Protein AF-A0AAJ2VL21-F1 (afdb_monomer_lite)

Sequence (86 aa):
MVGKRGFIAEKVNTGKFGATRGKPVGMTTADGKTGFRVEYDERSGAHINVFSGKEKGEHFLFDASESTVTKHHNSYNIPSKPWRGS

Foldseek 3Di:
DQVVVVWDQDAFDFDCDDPRRRFGFWGGDPVRQWTWGFAADPVQGTWIWTGGHPDGDDIGGDDDHRVVSSVCRVVSPDDPDPPPDD

Structure (mmCIF, N/CA/C/O backbone):
data_AF-A0AAJ2VL21-F1
#
_entry.id   AF-A0AAJ2VL21-F1
#
loop_
_atom_site.group_PDB
_atom_site.id
_atom_site.type_symbol
_atom_site.label_atom_id
_atom_site.label_alt_id
_atom_site.label_comp_id
_atom_site.label_asym_id
_atom_site.label_entity_id
_atom_site.label_seq_id
_atom_site.pdbx_PDB_ins_code
_atom_site.Cartn_x
_atom_site.Cartn_y
_atom_site.Cartn_z
_atom_site.occupancy
_atom_site.B_iso_or_equiv
_atom_site.auth_seq_id
_atom_site.auth_comp_id
_atom_site.auth_asym_id
_atom_site.auth_atom_id
_atom_site.pdbx_PDB_model_num
ATOM 1 N N . MET A 1 1 ? -0.783 -13.390 -9.502 1.00 57.53 1 MET A N 1
ATOM 2 C CA . MET A 1 1 ? 0.438 -13.470 -8.640 1.00 57.53 1 MET A CA 1
ATOM 3 C C . MET A 1 1 ? 1.605 -12.632 -9.180 1.00 57.53 1 MET A C 1
ATOM 5 O O . MET A 1 1 ? 1.990 -12.805 -10.331 1.00 57.53 1 MET A O 1
ATOM 9 N N . VAL A 1 2 ? 2.191 -11.762 -8.344 1.00 59.53 2 VAL A N 1
ATOM 10 C CA . VAL A 1 2 ? 3.226 -10.780 -8.740 1.00 59.53 2 VAL A CA 1
ATOM 11 C C . VAL A 1 2 ? 4.601 -11.398 -9.068 1.00 59.53 2 VAL A C 1
ATOM 13 O O . VAL A 1 2 ? 5.318 -10.877 -9.915 1.00 59.53 2 VAL A O 1
ATOM 16 N N . GLY A 1 3 ? 4.955 -12.552 -8.484 1.00 62.19 3 GLY A N 1
ATOM 17 C CA . GLY A 1 3 ? 6.254 -13.208 -8.722 1.00 62.19 3 GLY A CA 1
ATOM 18 C C . GLY A 1 3 ? 6.488 -13.616 -10.183 1.00 62.19 3 GLY A C 1
ATOM 19 O O . GLY A 1 3 ? 7.596 -13.498 -10.691 1.00 62.19 3 GLY A O 1
ATOM 20 N N . LYS A 1 4 ? 5.424 -13.974 -10.915 1.00 66.50 4 LYS A N 1
ATOM 21 C CA . LYS A 1 4 ? 5.496 -14.264 -12.361 1.00 66.50 4 LYS A CA 1
ATOM 22 C C . LYS A 1 4 ? 5.715 -13.013 -13.228 1.00 66.50 4 LYS A C 1
ATOM 24 O O . LYS A 1 4 ? 5.922 -13.141 -14.426 1.00 66.50 4 LYS A O 1
ATOM 29 N N . ARG A 1 5 ? 5.660 -11.815 -12.633 1.00 68.88 5 ARG A N 1
ATOM 30 C CA . ARG A 1 5 ? 5.863 -10.511 -13.288 1.00 68.88 5 ARG A CA 1
ATOM 31 C C . ARG A 1 5 ? 7.216 -9.876 -12.929 1.00 68.88 5 ARG A C 1
ATOM 33 O O . ARG A 1 5 ? 7.362 -8.662 -13.016 1.00 68.88 5 ARG A O 1
ATOM 40 N N . GLY A 1 6 ? 8.183 -10.681 -12.475 1.00 73.00 6 GLY A N 1
ATOM 41 C CA . GLY A 1 6 ? 9.525 -10.206 -12.115 1.00 73.00 6 GLY A CA 1
ATOM 42 C C . GLY A 1 6 ? 9.580 -9.412 -10.808 1.00 73.00 6 GLY A C 1
ATOM 43 O O . GLY A 1 6 ? 10.462 -8.579 -10.631 1.00 73.00 6 GLY A O 1
ATOM 44 N N . PHE A 1 7 ? 8.626 -9.622 -9.899 1.00 82.00 7 PHE A N 1
ATOM 45 C CA . PHE A 1 7 ? 8.641 -8.943 -8.609 1.00 82.00 7 PHE A CA 1
ATOM 46 C C . PHE A 1 7 ? 9.696 -9.507 -7.664 1.00 82.00 7 PHE A C 1
ATOM 48 O O . PHE A 1 7 ? 9.722 -10.707 -7.391 1.00 82.00 7 PHE A O 1
ATOM 55 N N . ILE A 1 8 ? 10.468 -8.590 -7.087 1.00 83.06 8 ILE A N 1
ATOM 56 C CA . ILE A 1 8 ? 11.355 -8.803 -5.949 1.00 83.06 8 ILE A CA 1
ATOM 57 C C . ILE A 1 8 ? 11.043 -7.686 -4.942 1.00 83.06 8 ILE A C 1
ATOM 59 O O . ILE A 1 8 ? 10.855 -6.532 -5.329 1.00 83.06 8 ILE A O 1
ATOM 63 N N . ALA A 1 9 ? 10.924 -8.027 -3.656 1.00 85.75 9 ALA A N 1
ATOM 64 C CA . ALA A 1 9 ? 10.569 -7.085 -2.592 1.00 85.75 9 ALA A CA 1
ATOM 65 C C . ALA A 1 9 ? 11.786 -6.250 -2.151 1.00 85.75 9 ALA A C 1
ATOM 67 O O . ALA A 1 9 ? 12.315 -6.431 -1.059 1.00 85.75 9 ALA A O 1
ATOM 68 N N . GLU A 1 10 ? 12.246 -5.354 -3.019 1.00 89.19 10 GLU A N 1
ATOM 69 C CA . GLU A 1 10 ? 13.510 -4.625 -2.843 1.00 89.19 10 GLU A CA 1
ATOM 70 C C . GLU A 1 10 ? 13.335 -3.281 -2.133 1.00 89.19 10 GLU A C 1
ATOM 72 O O . GLU A 1 10 ? 14.248 -2.806 -1.459 1.00 89.19 10 GLU A O 1
ATOM 77 N N . LYS A 1 11 ? 12.168 -2.643 -2.286 1.00 90.50 11 LYS A N 1
ATOM 78 C CA . LYS A 1 11 ? 11.917 -1.290 -1.786 1.00 90.50 11 LYS A CA 1
ATOM 79 C C . LYS A 1 11 ? 10.546 -1.169 -1.133 1.00 90.50 11 LYS A C 1
ATOM 81 O O . LYS A 1 11 ? 9.560 -1.712 -1.622 1.00 90.50 11 LYS A O 1
ATOM 86 N N . VAL A 1 12 ? 10.475 -0.397 -0.051 1.00 92.50 12 VAL A N 1
ATOM 87 C CA . VAL A 1 12 ? 9.211 -0.056 0.612 1.00 92.50 12 VAL A CA 1
ATOM 88 C C . VAL A 1 12 ? 8.363 0.846 -0.286 1.00 92.50 12 VAL A C 1
ATOM 90 O O . VAL A 1 12 ? 8.817 1.897 -0.745 1.00 92.50 12 VAL A O 1
ATOM 93 N N . ASN A 1 13 ? 7.107 0.456 -0.499 1.00 92.25 13 ASN A N 1
ATOM 94 C CA . ASN A 1 13 ? 6.093 1.290 -1.135 1.00 92.25 13 ASN A CA 1
ATOM 95 C C . ASN A 1 13 ? 5.472 2.194 -0.072 1.00 92.25 13 ASN A C 1
ATOM 97 O O . ASN A 1 13 ? 4.913 1.684 0.898 1.00 92.25 13 ASN A O 1
ATOM 101 N N . THR A 1 14 ? 5.544 3.512 -0.242 1.00 92.62 14 THR A N 1
ATOM 102 C CA . THR A 1 14 ? 4.939 4.460 0.699 1.00 92.62 14 THR A CA 1
ATOM 103 C C . THR A 1 14 ? 3.646 5.055 0.153 1.00 92.62 14 THR A C 1
ATOM 105 O O . THR A 1 14 ? 3.524 5.364 -1.037 1.00 92.62 14 THR A O 1
ATOM 108 N N . GLY A 1 15 ? 2.659 5.218 1.034 1.00 89.31 15 GLY A N 1
ATOM 109 C CA . GLY A 1 15 ? 1.401 5.872 0.699 1.00 89.31 15 GLY A CA 1
ATOM 110 C C . GLY A 1 15 ? 1.642 7.325 0.289 1.00 89.31 15 GLY A C 1
ATOM 111 O O . GLY A 1 15 ? 2.486 8.024 0.856 1.00 89.31 15 GLY A O 1
ATOM 112 N N . LYS A 1 16 ? 0.904 7.800 -0.718 1.00 87.69 16 LYS A N 1
ATOM 113 C CA . LYS A 1 16 ? 1.053 9.170 -1.243 1.00 87.69 16 LYS A CA 1
ATOM 114 C C . LYS A 1 16 ? 0.079 10.172 -0.621 1.00 87.69 16 LYS A C 1
ATOM 116 O O . LYS A 1 16 ? 0.371 11.366 -0.614 1.00 87.69 16 LYS A O 1
ATOM 121 N N . PHE A 1 17 ? -1.052 9.703 -0.099 1.00 83.56 17 PHE A N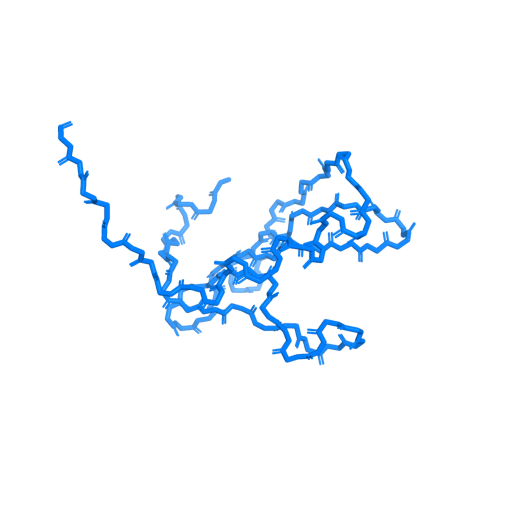 1
ATOM 122 C CA . PHE A 1 17 ? -2.192 10.543 0.271 1.00 83.56 17 PHE A CA 1
ATOM 123 C C . PHE A 1 17 ? -2.817 10.101 1.599 1.00 83.56 17 PHE A C 1
ATOM 125 O O . PHE A 1 17 ? -2.583 8.986 2.056 1.00 83.56 17 PHE A O 1
ATOM 132 N N . GLY A 1 18 ? -3.619 10.983 2.202 1.00 84.44 18 GLY A N 1
ATOM 133 C CA . GLY A 1 18 ? -4.413 10.681 3.397 1.00 84.44 18 GLY A CA 1
ATOM 134 C C . GLY A 1 18 ? -3.594 10.227 4.611 1.00 84.44 18 GLY A C 1
ATOM 135 O O . GLY A 1 18 ? -2.427 10.590 4.770 1.00 84.44 18 GLY A O 1
ATOM 136 N N . ALA A 1 19 ? -4.217 9.410 5.465 1.00 83.00 19 ALA A N 1
ATOM 137 C CA . ALA A 1 19 ? -3.639 8.908 6.716 1.00 83.00 19 ALA A CA 1
ATOM 138 C C . ALA A 1 19 ? -2.432 7.966 6.523 1.00 83.00 19 ALA A C 1
ATOM 140 O O . ALA A 1 19 ? -1.677 7.722 7.472 1.00 83.00 19 ALA A O 1
ATOM 141 N N . THR A 1 20 ? -2.236 7.455 5.304 1.00 84.25 20 THR A N 1
ATOM 142 C CA . THR A 1 20 ? -1.125 6.577 4.911 1.00 84.25 20 THR A CA 1
ATOM 143 C C . THR A 1 20 ? 0.030 7.339 4.254 1.00 84.25 20 THR A C 1
ATOM 145 O O . THR A 1 20 ? 1.039 6.729 3.895 1.00 84.25 20 THR A O 1
ATOM 148 N N . ARG A 1 21 ? -0.060 8.673 4.110 1.00 88.75 21 ARG A N 1
ATOM 149 C CA . ARG A 1 21 ? 0.993 9.485 3.482 1.00 88.75 21 ARG A CA 1
ATOM 150 C C . ARG A 1 21 ? 2.336 9.304 4.192 1.00 88.75 21 ARG A C 1
ATOM 152 O O . ARG A 1 21 ? 2.456 9.545 5.388 1.00 88.75 21 ARG A O 1
ATOM 159 N N . GLY A 1 22 ? 3.349 8.896 3.430 1.00 88.38 22 GLY A N 1
ATOM 160 C CA . GLY A 1 22 ? 4.701 8.633 3.927 1.00 88.38 22 GLY A CA 1
ATOM 161 C C . GLY A 1 22 ? 4.840 7.341 4.737 1.00 88.38 22 GLY A C 1
ATOM 162 O O . GLY A 1 22 ? 5.960 6.970 5.075 1.00 88.38 22 GLY A O 1
ATOM 163 N N . LYS A 1 23 ? 3.742 6.629 5.016 1.00 89.62 23 LYS A N 1
ATOM 164 C CA . LYS A 1 23 ? 3.774 5.351 5.725 1.00 89.62 23 LYS A CA 1
ATOM 165 C C . LYS A 1 23 ? 4.007 4.204 4.742 1.00 89.62 23 LYS A C 1
ATOM 167 O O . LYS A 1 23 ? 3.548 4.293 3.600 1.00 89.62 23 LYS A O 1
ATOM 172 N N . PRO A 1 24 ? 4.697 3.133 5.156 1.00 92.88 24 PRO A N 1
ATOM 173 C CA . PRO A 1 24 ? 4.790 1.918 4.360 1.00 92.88 24 PRO A CA 1
ATOM 174 C C . PRO A 1 24 ? 3.395 1.345 4.111 1.00 92.88 24 PRO A C 1
ATOM 176 O O . PRO A 1 24 ? 2.605 1.242 5.035 1.00 92.88 24 PRO A O 1
ATOM 179 N N . VAL A 1 25 ? 3.096 0.940 2.887 1.00 94.00 25 VAL A N 1
ATOM 180 C CA . VAL A 1 25 ? 1.819 0.299 2.526 1.00 94.00 25 VAL A CA 1
ATOM 181 C C . VAL A 1 25 ? 2.029 -0.988 1.737 1.00 94.00 25 VAL A C 1
ATOM 183 O O . VAL A 1 25 ? 1.072 -1.646 1.358 1.00 94.00 25 VAL A O 1
ATOM 186 N N . GLY A 1 26 ? 3.274 -1.367 1.461 1.00 93.62 26 GLY A N 1
ATOM 187 C CA . GLY A 1 26 ? 3.617 -2.579 0.730 1.00 93.62 26 GLY A CA 1
ATOM 188 C C . GLY A 1 26 ? 5.058 -2.536 0.246 1.00 93.62 26 GLY A C 1
ATOM 189 O O . GLY A 1 26 ? 5.874 -1.779 0.774 1.00 93.62 26 GLY A O 1
ATOM 190 N N . MET A 1 27 ? 5.357 -3.314 -0.790 1.00 94.38 27 MET A N 1
ATOM 191 C CA . MET A 1 27 ? 6.704 -3.441 -1.354 1.00 94.38 27 MET A CA 1
ATOM 192 C C . MET A 1 27 ? 6.685 -3.317 -2.880 1.00 94.38 27 MET A C 1
ATOM 194 O O . MET A 1 27 ? 5.685 -3.635 -3.531 1.00 94.38 27 MET A O 1
ATOM 198 N N . THR A 1 28 ? 7.804 -2.880 -3.453 1.00 92.50 28 THR A N 1
ATOM 199 C CA . THR A 1 28 ? 8.045 -2.784 -4.897 1.00 92.50 28 THR A CA 1
ATOM 200 C C . THR A 1 28 ? 9.422 -3.322 -5.278 1.00 92.50 28 THR A C 1
ATOM 202 O O . THR A 1 28 ? 10.305 -3.454 -4.428 1.00 92.50 28 THR A O 1
ATOM 205 N N . THR A 1 29 ? 9.620 -3.545 -6.576 1.00 91.00 29 THR A N 1
ATOM 206 C CA . THR A 1 29 ? 10.942 -3.622 -7.210 1.00 91.00 29 THR A CA 1
ATOM 207 C C . THR A 1 29 ? 11.733 -2.333 -6.983 1.00 91.00 29 THR A C 1
ATOM 209 O O . THR A 1 29 ? 11.157 -1.281 -6.668 1.00 91.00 29 THR A O 1
ATOM 212 N N . ALA A 1 30 ? 13.053 -2.386 -7.165 1.00 88.81 30 ALA A N 1
ATOM 213 C CA . ALA A 1 30 ? 13.946 -1.242 -6.986 1.00 88.81 30 ALA A CA 1
ATOM 214 C C . ALA A 1 30 ? 13.553 -0.040 -7.866 1.00 88.81 30 ALA A C 1
ATOM 216 O O . ALA A 1 30 ? 13.623 1.111 -7.424 1.00 88.81 30 ALA A O 1
ATOM 217 N N . ASP A 1 31 ? 13.062 -0.307 -9.082 1.00 89.56 31 ASP A N 1
ATOM 218 C CA . ASP A 1 31 ? 12.577 0.708 -10.024 1.00 89.56 31 ASP A CA 1
ATOM 219 C C . ASP A 1 31 ? 11.158 1.228 -9.715 1.00 89.56 31 ASP A C 1
ATOM 221 O O . ASP A 1 31 ? 10.680 2.163 -10.360 1.00 89.56 31 ASP A O 1
ATOM 225 N N . GLY A 1 32 ? 10.477 0.637 -8.728 1.00 89.69 32 GLY A N 1
ATOM 226 C CA . GLY A 1 32 ? 9.136 1.016 -8.293 1.00 89.69 32 GLY A CA 1
ATOM 227 C C . GLY A 1 32 ? 8.014 0.670 -9.272 1.00 89.69 32 GLY A C 1
ATOM 228 O O . GLY A 1 32 ? 6.877 1.085 -9.040 1.00 89.69 32 GLY A O 1
ATOM 229 N N . LYS A 1 33 ? 8.294 -0.052 -10.366 1.00 90.69 33 LYS A N 1
ATOM 230 C CA . LYS A 1 33 ? 7.296 -0.318 -11.412 1.00 90.69 33 LYS A CA 1
ATOM 231 C C . LYS A 1 33 ? 6.409 -1.509 -11.098 1.00 90.69 33 LYS A C 1
ATOM 233 O O . LYS A 1 33 ? 5.247 -1.486 -11.488 1.00 90.69 33 LYS A O 1
ATOM 238 N N . THR A 1 34 ? 6.912 -2.516 -10.394 1.00 91.50 34 THR A N 1
ATOM 239 C CA . THR A 1 34 ? 6.137 -3.709 -10.039 1.00 91.50 34 THR A CA 1
ATOM 240 C C . THR A 1 34 ? 6.059 -3.836 -8.529 1.00 91.50 34 THR A C 1
ATOM 242 O O . THR A 1 34 ? 7.062 -3.690 -7.834 1.00 91.50 34 THR A O 1
ATOM 245 N N . GLY A 1 35 ? 4.875 -4.117 -7.994 1.00 92.12 35 GLY A N 1
ATOM 246 C CA . GLY A 1 35 ? 4.713 -4.238 -6.553 1.00 92.12 35 GLY A CA 1
ATOM 247 C C . GLY A 1 35 ? 3.289 -4.498 -6.106 1.00 92.12 35 GLY A C 1
ATOM 248 O O . GLY A 1 35 ? 2.410 -4.835 -6.902 1.00 92.12 35 GLY A O 1
ATOM 249 N N . PHE A 1 36 ? 3.082 -4.331 -4.805 1.00 92.56 36 PHE A N 1
ATOM 250 C CA . PHE A 1 36 ? 1.768 -4.401 -4.188 1.00 92.56 36 PHE A CA 1
ATOM 251 C C . PHE A 1 36 ? 1.572 -3.295 -3.148 1.00 92.56 36 PHE A C 1
ATOM 253 O O . PHE A 1 36 ? 2.533 -2.670 -2.680 1.00 92.56 36 PHE A O 1
ATOM 260 N N . ARG A 1 37 ? 0.309 -3.067 -2.789 1.00 93.50 37 ARG A N 1
ATOM 261 C CA . ARG A 1 37 ? -0.115 -2.302 -1.616 1.00 93.50 37 ARG A CA 1
ATOM 262 C C . ARG A 1 37 ? -1.186 -3.071 -0.869 1.00 93.50 37 ARG A C 1
ATOM 264 O O . ARG A 1 37 ? -2.017 -3.710 -1.503 1.00 93.50 37 ARG A O 1
ATOM 271 N N . VAL A 1 38 ? -1.157 -2.998 0.449 1.00 93.50 38 VAL A N 1
ATOM 272 C CA . VAL A 1 38 ? -2.219 -3.468 1.330 1.00 93.50 38 VAL A CA 1
ATOM 273 C C . VAL A 1 38 ? -2.903 -2.226 1.867 1.00 93.50 38 VAL A C 1
ATOM 275 O O . VAL A 1 38 ? -2.278 -1.418 2.550 1.00 93.50 38 VAL A O 1
ATOM 278 N N . GLU A 1 39 ? -4.157 -2.030 1.498 1.00 92.00 39 GLU A N 1
ATOM 279 C CA . GLU A 1 39 ? -4.903 -0.800 1.739 1.00 92.00 39 GLU A CA 1
ATOM 280 C C . GLU A 1 39 ? -6.266 -1.132 2.355 1.00 92.00 39 GLU A C 1
ATOM 282 O O . GLU A 1 39 ? -6.732 -2.273 2.330 1.00 92.00 39 GLU A O 1
ATOM 287 N N . TYR A 1 40 ? -6.875 -0.124 2.967 1.00 91.94 40 TYR A N 1
ATOM 288 C CA . TYR A 1 40 ? -8.250 -0.162 3.437 1.00 91.94 40 TYR A CA 1
ATOM 289 C C . TYR A 1 40 ? -8.934 1.100 2.928 1.00 91.94 40 TYR A C 1
ATOM 291 O O . TYR A 1 40 ? -8.388 2.196 3.069 1.00 91.94 40 TYR A O 1
ATOM 299 N N . ASP A 1 41 ? -10.112 0.946 2.338 1.00 88.62 41 ASP A N 1
ATOM 300 C CA . ASP A 1 41 ? -10.987 2.060 1.993 1.00 88.62 41 ASP A CA 1
ATOM 301 C C . ASP A 1 41 ? -12.445 1.677 2.275 1.00 88.62 41 ASP A C 1
ATOM 303 O O . ASP A 1 41 ? -12.793 0.499 2.261 1.00 88.62 41 ASP A O 1
ATOM 307 N N . GLU A 1 42 ? -13.306 2.659 2.547 1.00 88.94 42 GLU A N 1
ATOM 308 C CA . GLU A 1 42 ? -14.705 2.411 2.937 1.00 88.94 42 GLU A CA 1
ATOM 309 C C . GLU A 1 42 ? -15.535 1.717 1.848 1.00 88.94 42 GLU A C 1
ATOM 311 O O . GLU A 1 42 ? -16.539 1.076 2.150 1.00 88.94 42 GLU A O 1
ATOM 316 N N . ARG A 1 43 ? -15.132 1.831 0.578 1.00 89.25 43 ARG A N 1
ATOM 317 C CA . ARG A 1 43 ? -15.855 1.247 -0.554 1.00 89.25 43 ARG A CA 1
ATOM 318 C C . ARG A 1 43 ? -15.523 -0.233 -0.736 1.00 89.25 43 ARG A C 1
ATOM 320 O O . ARG A 1 43 ? -16.407 -0.999 -1.109 1.00 89.25 43 ARG A O 1
ATOM 327 N N . SER A 1 44 ? -14.265 -0.613 -0.533 1.00 88.94 44 SER A N 1
ATOM 328 C CA . SER A 1 44 ? -13.750 -1.955 -0.836 1.00 88.94 44 SER A CA 1
ATOM 329 C C . SER A 1 44 ? -13.442 -2.783 0.413 1.00 88.94 44 SER A C 1
ATOM 331 O O . SER A 1 44 ? -13.268 -3.993 0.308 1.00 88.94 44 SER A O 1
ATOM 333 N N . GLY A 1 45 ? -13.339 -2.151 1.583 1.00 92.94 45 GLY A N 1
ATOM 334 C CA . GLY A 1 45 ? -12.764 -2.764 2.775 1.00 92.94 45 GLY A CA 1
ATOM 335 C C . GLY A 1 45 ? -11.261 -3.016 2.618 1.00 92.94 45 GLY A C 1
ATOM 336 O O . GLY A 1 45 ? -10.567 -2.337 1.850 1.00 92.94 45 GLY A O 1
ATOM 337 N N . ALA A 1 46 ? -10.743 -3.994 3.361 1.00 94.81 46 ALA A N 1
ATOM 338 C CA . ALA A 1 46 ? -9.340 -4.375 3.290 1.00 94.81 46 ALA A CA 1
ATOM 339 C C . ALA A 1 46 ? -9.026 -5.101 1.976 1.00 94.81 46 ALA A C 1
ATOM 341 O O . ALA A 1 46 ? -9.711 -6.046 1.576 1.00 94.81 46 ALA A O 1
ATOM 342 N N . HIS A 1 47 ? -7.976 -4.656 1.292 1.00 94.31 47 HIS A N 1
ATOM 343 C CA . HIS A 1 47 ? -7.625 -5.212 -0.003 1.00 94.31 47 HIS A CA 1
ATOM 344 C C . HIS A 1 47 ? -6.137 -5.103 -0.332 1.00 94.31 47 HIS A C 1
ATOM 346 O O . HIS A 1 47 ? -5.409 -4.246 0.170 1.00 94.31 47 HIS A O 1
ATOM 352 N N . ILE A 1 48 ? -5.677 -5.998 -1.203 1.00 92.94 48 ILE A N 1
ATOM 353 C CA . ILE A 1 48 ? -4.329 -5.994 -1.759 1.00 92.94 48 ILE A CA 1
ATOM 354 C C . ILE A 1 48 ? -4.421 -5.597 -3.224 1.00 92.94 48 ILE A C 1
ATOM 356 O O . ILE A 1 48 ? -5.023 -6.301 -4.034 1.00 92.94 48 ILE A O 1
ATOM 360 N N . ASN A 1 49 ? -3.783 -4.487 -3.568 1.00 91.12 49 ASN A N 1
ATOM 361 C CA . ASN A 1 49 ? -3.661 -4.017 -4.936 1.00 91.12 49 ASN A CA 1
ATOM 362 C C . ASN A 1 49 ? -2.290 -4.402 -5.494 1.00 91.12 49 ASN A C 1
ATOM 364 O O . ASN A 1 49 ? -1.263 -3.941 -4.991 1.00 91.12 49 ASN A O 1
ATOM 368 N N . VAL A 1 50 ? -2.262 -5.230 -6.535 1.00 91.50 50 VAL A N 1
ATOM 369 C CA . VAL A 1 50 ? -1.035 -5.604 -7.249 1.00 91.50 50 VAL A CA 1
ATOM 370 C C . VAL A 1 50 ? -0.906 -4.764 -8.518 1.00 91.50 50 VAL A C 1
ATOM 372 O O . VAL A 1 50 ? -1.893 -4.501 -9.196 1.00 91.50 50 VAL A O 1
ATOM 375 N N . PHE A 1 51 ? 0.306 -4.354 -8.887 1.00 89.50 51 PHE A N 1
ATOM 37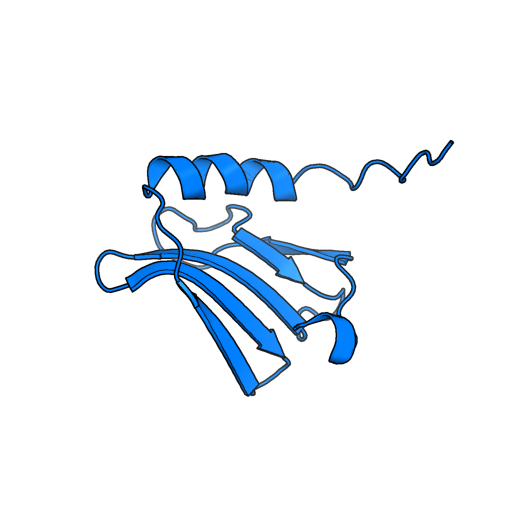6 C CA . PHE A 1 51 ? 0.535 -3.560 -10.098 1.00 89.50 51 PHE A CA 1
ATOM 377 C C . PHE A 1 51 ? 1.857 -3.910 -10.786 1.00 89.50 51 PHE A C 1
ATOM 379 O O . PHE A 1 51 ? 2.803 -4.381 -10.151 1.00 89.50 51 PHE A O 1
ATOM 386 N N . SER A 1 52 ? 1.917 -3.669 -12.099 1.00 89.25 52 SER A N 1
ATOM 387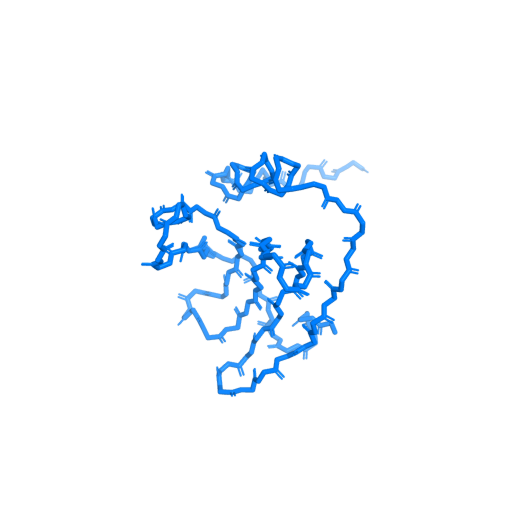 C CA . SER A 1 52 ? 3.151 -3.738 -12.889 1.00 89.25 52 SER A CA 1
ATOM 388 C C . SER A 1 52 ? 3.110 -2.707 -14.020 1.00 89.25 52 SER A C 1
ATOM 390 O O . SER A 1 52 ? 2.328 -2.808 -14.963 1.00 89.25 52 SER A O 1
ATOM 392 N N . GLY A 1 53 ? 3.915 -1.653 -13.900 1.00 85.88 53 GLY A N 1
ATOM 393 C CA . GLY A 1 53 ? 3.910 -0.516 -14.812 1.00 85.88 53 GLY A CA 1
ATOM 394 C C . GLY A 1 53 ? 2.540 0.164 -14.871 1.00 85.88 53 GLY A C 1
ATOM 395 O O . GLY A 1 53 ? 2.032 0.654 -13.865 1.00 85.88 53 GLY A O 1
ATOM 396 N N . LYS A 1 54 ? 1.955 0.217 -16.073 1.00 82.19 54 LYS A N 1
ATOM 397 C CA . LYS A 1 54 ? 0.612 0.775 -16.311 1.00 82.19 54 LYS A CA 1
ATOM 398 C C . LYS A 1 54 ? -0.501 -0.267 -16.164 1.00 82.19 54 LYS A C 1
ATOM 400 O O . LYS A 1 54 ? -1.674 0.101 -16.185 1.00 82.19 54 LYS A O 1
ATOM 405 N N . GLU A 1 55 ? -0.156 -1.544 -16.024 1.00 80.19 55 GLU A N 1
ATOM 406 C CA . GLU A 1 55 ? -1.142 -2.600 -15.847 1.00 80.19 55 GLU A CA 1
ATOM 407 C C . GLU A 1 55 ? -1.660 -2.593 -14.411 1.00 80.19 55 GLU A C 1
ATOM 409 O O . GLU A 1 55 ? -0.907 -2.796 -13.449 1.00 80.19 55 GLU A O 1
ATOM 414 N N . LYS A 1 56 ? -2.975 -2.398 -14.277 1.00 75.50 56 LYS A N 1
ATOM 415 C CA . LYS A 1 56 ? -3.678 -2.708 -13.035 1.00 75.50 56 LYS A CA 1
ATOM 416 C C . LYS A 1 56 ? -3.640 -4.221 -12.875 1.00 75.50 56 LYS A C 1
ATOM 418 O O . LYS A 1 56 ? -4.142 -4.953 -13.726 1.00 75.50 56 LYS A O 1
ATOM 423 N N . GLY A 1 57 ? -2.944 -4.678 -11.844 1.00 77.56 57 GLY A N 1
ATOM 424 C CA . GLY A 1 57 ? -2.925 -6.082 -11.498 1.00 77.56 57 GLY A CA 1
ATOM 425 C C . GLY A 1 57 ? -4.191 -6.468 -10.750 1.00 77.56 57 GLY A C 1
ATOM 426 O O . GLY A 1 57 ? -5.200 -5.767 -10.736 1.00 77.56 57 GLY A O 1
ATOM 427 N N . GLU A 1 58 ? -4.111 -7.643 -10.157 1.00 84.88 58 GLU A N 1
ATOM 428 C CA . GLU A 1 58 ? -5.199 -8.271 -9.428 1.00 84.88 58 GLU A CA 1
ATOM 429 C C . GLU A 1 58 ? -5.504 -7.495 -8.136 1.00 84.88 58 GLU A C 1
ATOM 431 O O . GLU A 1 58 ? -4.593 -6.982 -7.474 1.00 84.88 58 GLU A O 1
ATOM 436 N N . HIS A 1 59 ? -6.790 -7.408 -7.801 1.00 87.56 59 HIS A N 1
ATOM 437 C CA . HIS A 1 59 ? -7.297 -6.766 -6.592 1.00 87.56 59 HIS A CA 1
ATOM 438 C C . HIS A 1 59 ? -7.893 -7.855 -5.707 1.00 87.56 59 HIS A C 1
ATOM 440 O O . HIS A 1 59 ? -8.864 -8.505 -6.090 1.00 87.56 59 HIS A O 1
ATOM 446 N N . PHE A 1 60 ? -7.259 -8.110 -4.566 1.00 90.81 60 PHE A N 1
ATOM 447 C CA . PHE A 1 60 ? -7.674 -9.169 -3.651 1.00 90.81 60 PHE A CA 1
ATOM 448 C C . PHE A 1 60 ? -8.356 -8.554 -2.443 1.00 90.81 60 PHE A C 1
ATOM 450 O O . PHE A 1 60 ? -7.707 -7.846 -1.680 1.00 90.81 60 PHE A O 1
ATOM 457 N N . LEU A 1 61 ? -9.637 -8.845 -2.257 1.00 94.00 61 LEU A N 1
ATOM 458 C CA . LEU A 1 61 ? -10.364 -8.473 -1.049 1.00 94.00 61 LEU A CA 1
ATOM 459 C C . LEU A 1 61 ? -10.085 -9.491 0.057 1.00 94.00 61 LEU A C 1
ATOM 461 O O . LEU A 1 61 ? -9.931 -10.684 -0.217 1.00 94.00 61 LEU A O 1
ATOM 465 N N . PHE A 1 62 ? -10.036 -9.032 1.302 1.00 92.75 62 PHE A N 1
ATOM 466 C CA . PHE A 1 62 ? -9.956 -9.908 2.465 1.00 92.75 62 PHE A CA 1
ATOM 467 C C . PHE A 1 62 ? -10.715 -9.309 3.647 1.00 92.75 62 PHE A C 1
ATOM 469 O O . PHE A 1 62 ? -10.879 -8.095 3.743 1.00 92.75 62 PHE A O 1
ATOM 476 N N . ASP A 1 63 ? -11.193 -10.169 4.543 1.00 94.81 63 ASP A N 1
ATOM 477 C CA . ASP A 1 63 ? -11.930 -9.726 5.723 1.00 94.81 63 ASP A CA 1
ATOM 478 C C . ASP A 1 63 ? -10.954 -9.267 6.813 1.00 94.81 63 ASP A C 1
ATOM 480 O O . ASP A 1 63 ? -10.272 -10.073 7.452 1.00 94.81 63 ASP A O 1
ATOM 484 N N . ALA A 1 64 ? -10.829 -7.951 6.969 1.00 93.06 64 ALA A N 1
ATOM 485 C CA . ALA A 1 64 ? -10.049 -7.329 8.026 1.00 93.06 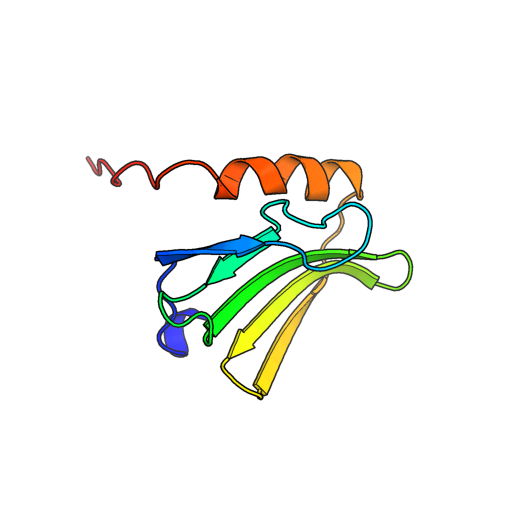64 ALA A CA 1
ATOM 486 C C . ALA A 1 64 ? -10.516 -5.895 8.288 1.00 93.06 64 ALA A C 1
ATOM 488 O O . ALA A 1 64 ? -10.958 -5.177 7.390 1.00 93.06 64 ALA A O 1
ATOM 489 N N . SER A 1 65 ? -10.332 -5.445 9.529 1.00 93.69 65 SER A N 1
ATOM 490 C CA . SER A 1 65 ? -10.540 -4.048 9.905 1.00 93.69 65 SER A CA 1
ATOM 491 C C . SER A 1 65 ? -9.412 -3.139 9.401 1.00 93.69 65 SER A C 1
ATOM 493 O O . SER A 1 65 ? -8.260 -3.563 9.253 1.00 93.69 65 SER A O 1
ATOM 495 N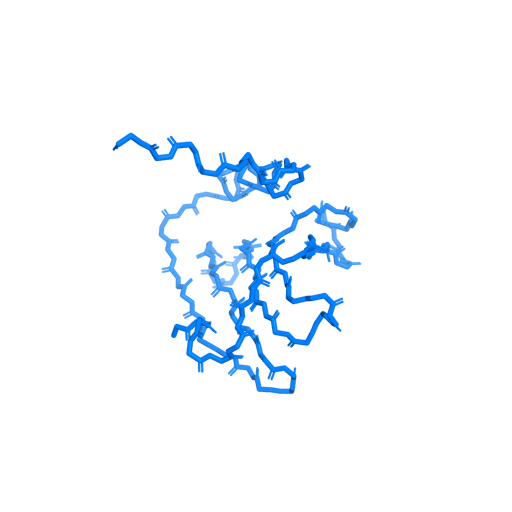 N . GLU A 1 66 ? -9.703 -1.844 9.263 1.00 91.12 66 GLU A N 1
ATOM 496 C CA . GLU A 1 66 ? -8.702 -0.807 8.973 1.00 91.12 66 GLU A CA 1
ATOM 497 C C . GLU A 1 66 ? -7.529 -0.831 9.965 1.00 91.12 66 GLU A C 1
ATOM 499 O O . GLU A 1 66 ? -6.361 -0.708 9.584 1.00 91.12 66 GLU A O 1
ATOM 504 N N . SER A 1 67 ? -7.827 -1.036 11.252 1.00 90.75 67 SER A N 1
ATOM 505 C CA . SER A 1 67 ? -6.818 -1.116 12.310 1.00 90.75 67 SER A CA 1
ATOM 506 C C . SER A 1 67 ? -5.860 -2.293 12.110 1.00 90.75 67 SER A C 1
ATOM 508 O O . SER A 1 67 ? -4.659 -2.155 12.348 1.00 90.75 67 SER A O 1
ATOM 510 N N . THR A 1 68 ? -6.364 -3.426 11.615 1.00 92.06 68 THR A N 1
ATOM 511 C CA . THR A 1 68 ? -5.549 -4.600 11.284 1.00 92.06 68 THR A CA 1
ATOM 512 C C . THR A 1 68 ? -4.631 -4.294 10.103 1.00 92.06 68 THR A C 1
ATOM 514 O O . THR A 1 68 ? -3.421 -4.502 10.200 1.00 92.06 68 THR A O 1
ATOM 517 N N . VAL A 1 69 ? -5.166 -3.706 9.027 1.00 89.94 69 VAL A N 1
ATOM 518 C CA . VAL A 1 69 ? -4.378 -3.289 7.852 1.00 89.94 69 VAL A CA 1
ATOM 519 C C . VAL A 1 69 ? -3.275 -2.302 8.243 1.00 89.94 69 VAL A C 1
ATOM 521 O O . VAL A 1 69 ? -2.103 -2.506 7.921 1.00 89.94 69 VAL A O 1
ATOM 524 N N . THR A 1 70 ? -3.624 -1.278 9.018 1.00 87.94 70 THR A N 1
ATOM 525 C CA . THR A 1 70 ? -2.680 -0.252 9.479 1.00 87.94 70 THR A CA 1
ATOM 526 C C . THR A 1 70 ? -1.599 -0.838 10.387 1.00 87.94 70 THR A C 1
ATOM 528 O O . THR A 1 70 ? -0.442 -0.424 10.331 1.00 87.94 70 THR A O 1
ATOM 531 N N . LYS A 1 71 ? -1.923 -1.844 11.209 1.00 87.81 71 LYS A N 1
ATOM 532 C CA . LYS A 1 71 ? -0.923 -2.547 12.024 1.00 87.81 71 LYS A CA 1
ATOM 533 C C . LYS A 1 71 ? 0.092 -3.295 11.153 1.00 87.81 71 LYS A C 1
ATOM 535 O O . LYS A 1 71 ? 1.282 -3.291 11.475 1.00 87.81 71 LYS A O 1
ATOM 540 N N . HIS A 1 72 ? -0.348 -3.897 10.046 1.00 84.31 72 HIS A N 1
ATOM 541 C CA . HIS A 1 72 ? 0.539 -4.601 9.115 1.00 84.31 72 HIS A CA 1
ATOM 542 C C . HIS A 1 72 ? 1.518 -3.675 8.391 1.00 84.31 72 HIS A C 1
ATOM 544 O O . HIS A 1 72 ? 2.639 -4.094 8.111 1.00 84.31 72 HIS A O 1
ATOM 550 N N . HIS A 1 73 ? 1.159 -2.413 8.148 1.00 86.12 73 HIS A N 1
ATOM 551 C CA . HIS A 1 73 ? 2.026 -1.436 7.475 1.00 86.12 73 HIS A CA 1
ATOM 552 C C . HIS A 1 73 ? 3.412 -1.310 8.111 1.00 86.12 73 HIS A C 1
ATOM 554 O O . HIS A 1 73 ? 4.420 -1.304 7.407 1.00 86.12 73 HIS A O 1
ATOM 560 N N . ASN A 1 74 ? 3.498 -1.323 9.441 1.00 77.75 74 ASN A N 1
ATOM 561 C CA . ASN A 1 74 ? 4.780 -1.212 10.144 1.00 77.75 74 ASN A CA 1
ATOM 562 C C . ASN A 1 74 ? 5.744 -2.373 9.846 1.00 77.75 74 ASN A C 1
ATOM 564 O O . ASN A 1 74 ? 6.957 -2.200 9.957 1.00 77.75 74 ASN A O 1
ATOM 568 N N . SER A 1 75 ? 5.234 -3.538 9.432 1.00 81.88 75 SER A N 1
ATOM 569 C CA . SER A 1 75 ? 6.070 -4.704 9.124 1.00 81.88 75 SER A CA 1
ATOM 570 C C . SER A 1 75 ? 6.907 -4.539 7.851 1.00 81.88 75 SER A C 1
ATOM 572 O O . SER A 1 75 ? 7.966 -5.151 7.742 1.00 81.88 75 SER A O 1
ATOM 574 N N . TYR A 1 76 ? 6.496 -3.668 6.923 1.00 82.75 76 TYR A N 1
ATOM 575 C CA . TYR A 1 76 ? 7.233 -3.433 5.675 1.00 82.75 76 TYR A CA 1
ATOM 576 C C . TYR A 1 76 ? 8.484 -2.577 5.867 1.00 82.75 76 TYR A C 1
ATOM 578 O O . TYR A 1 76 ? 9.369 -2.597 5.022 1.00 82.75 76 TYR A O 1
ATOM 586 N N . ASN A 1 77 ? 8.576 -1.829 6.969 1.00 75.38 77 ASN A N 1
ATOM 587 C CA . ASN A 1 77 ? 9.735 -0.980 7.250 1.00 75.38 77 ASN A CA 1
ATOM 588 C C . ASN A 1 77 ? 10.878 -1.726 7.952 1.00 75.38 77 ASN A C 1
ATOM 590 O O . ASN A 1 77 ? 11.879 -1.124 8.335 1.00 75.38 77 ASN A O 1
ATOM 594 N N . ILE A 1 78 ? 10.710 -3.027 8.185 1.00 67.19 78 ILE A N 1
ATOM 595 C CA . ILE A 1 78 ? 11.729 -3.855 8.812 1.00 67.19 78 ILE A CA 1
ATOM 596 C C . ILE A 1 78 ? 12.645 -4.348 7.685 1.00 67.19 78 ILE A C 1
ATOM 598 O O . ILE A 1 78 ? 12.135 -4.944 6.732 1.00 67.19 78 ILE A O 1
ATOM 602 N N . PRO A 1 79 ? 13.976 -4.137 7.761 1.00 59.00 79 PRO A N 1
ATOM 603 C CA . PRO A 1 79 ? 14.908 -4.776 6.840 1.00 59.00 79 PRO A CA 1
ATOM 604 C C . PRO A 1 79 ? 14.594 -6.267 6.808 1.00 59.00 79 PRO A C 1
ATOM 606 O O . PRO A 1 79 ? 14.468 -6.879 7.875 1.00 59.00 79 PRO A O 1
ATOM 609 N N . SER A 1 80 ? 14.426 -6.848 5.617 1.00 56.81 80 SER A N 1
ATOM 610 C CA . SER A 1 80 ? 14.170 -8.280 5.488 1.00 56.81 80 SER A CA 1
ATOM 611 C C . SER A 1 80 ? 15.228 -9.022 6.300 1.00 56.81 80 SER A C 1
ATOM 613 O O . SER A 1 80 ? 16.414 -8.971 5.962 1.00 56.81 80 SER A O 1
ATOM 615 N N . LYS A 1 81 ? 14.831 -9.675 7.400 1.00 51.31 81 LYS A N 1
ATOM 616 C CA . LYS A 1 81 ? 15.739 -10.592 8.08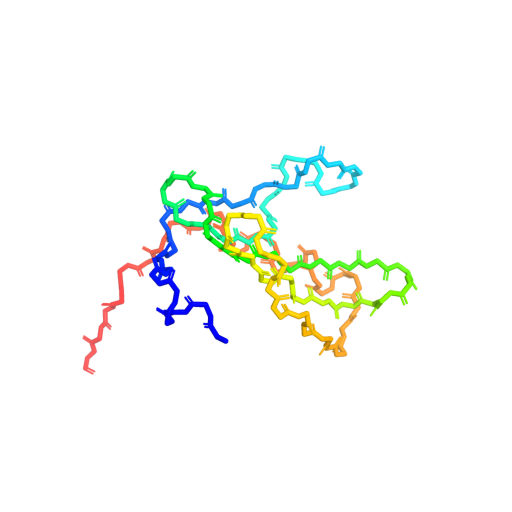7 1.00 51.31 81 LYS A CA 1
ATOM 617 C C . LYS A 1 81 ? 16.140 -11.621 7.031 1.00 51.31 81 LYS A C 1
ATOM 619 O O . LYS A 1 81 ? 15.232 -12.212 6.441 1.00 51.31 81 LYS A O 1
ATOM 624 N N . PRO A 1 82 ? 17.441 -11.822 6.750 1.00 52.19 82 PRO A N 1
ATOM 625 C CA . PRO A 1 82 ? 17.836 -12.890 5.851 1.00 52.19 82 PRO A CA 1
ATOM 626 C C . PRO A 1 82 ? 17.212 -14.176 6.384 1.00 52.19 82 PRO A C 1
ATOM 628 O O . PRO A 1 82 ? 17.315 -14.466 7.581 1.00 52.19 82 PRO A O 1
ATOM 631 N N . TRP A 1 83 ? 16.492 -14.882 5.515 1.00 49.12 83 TRP A N 1
ATOM 632 C CA . TRP A 1 83 ? 15.905 -16.172 5.837 1.00 49.12 83 TRP A CA 1
ATOM 633 C C . TRP A 1 83 ? 17.031 -17.094 6.307 1.00 49.12 83 TRP A C 1
ATOM 635 O O . TRP A 1 83 ? 17.890 -17.492 5.523 1.00 49.12 83 TRP A O 1
ATOM 645 N N . ARG A 1 84 ? 17.067 -17.386 7.609 1.00 51.50 84 ARG A N 1
ATOM 646 C CA . ARG A 1 84 ? 17.971 -18.380 8.190 1.00 51.50 84 ARG A CA 1
ATOM 647 C C . ARG A 1 84 ? 17.238 -19.711 8.143 1.00 51.50 84 ARG A C 1
ATOM 649 O O . ARG A 1 84 ? 16.636 -20.112 9.131 1.00 51.50 84 ARG A O 1
ATOM 656 N N . GLY A 1 85 ? 17.195 -20.316 6.961 1.00 56.28 85 GLY A N 1
ATOM 657 C CA . GLY A 1 85 ? 16.703 -21.682 6.823 1.00 56.28 85 GLY A CA 1
ATOM 658 C C . GLY A 1 85 ? 17.605 -22.643 7.597 1.00 56.28 85 GLY A C 1
ATOM 659 O O . GLY A 1 85 ? 18.828 -22.503 7.542 1.00 56.28 85 GLY A O 1
ATOM 660 N N . SER A 1 86 ? 16.987 -23.578 8.313 1.00 51.38 86 SER A N 1
ATOM 661 C CA . SER A 1 86 ? 17.578 -24.824 8.814 1.00 51.38 86 SER A CA 1
ATOM 662 C C . SER A 1 86 ? 17.017 -25.984 8.012 1.00 51.38 86 SER A C 1
ATOM 664 O O . SER A 1 86 ? 15.779 -25.953 7.815 1.00 51.38 86 SER A O 1
#

Radius of gyration: 13.16 Å; chains: 1; bounding box: 34×36×29 Å

pLDDT: mean 83.56, std 12.51, range [49.12, 94.81]

Secondary structure (DSSP, 8-state):
-GGGGT----EEEEB-SGGGBTSEEEEE-TTSSEEEEEEEETTTEEEEEEEETTEEEEEEE----HHHHHHHHGGGGS--------